Protein AF-A0A6C0JJ81-F1 (afdb_monomer_lite)

Foldseek 3Di:
DDWDWDWDQDPQRKIWTFIFDDDPHDRDWTFAWIAGPQRKIWGTIADPVRHFAAAWIQHPQRKIWGFGWDPDLQPTWTATWIQGPQLKIWGGTDHNNHHQATWIAHNVRHTPDGRHD

Organism: NCBI:txid1070528

pLDDT: mean 82.29, std 10.34, range [52.81, 93.44]

Structure (mmCIF, N/CA/C/O backbone):
data_AF-A0A6C0JJ81-F1
#
_entry.id   AF-A0A6C0JJ81-F1
#
loop_
_atom_site.group_PDB
_atom_site.id
_atom_site.type_symbol
_atom_site.label_atom_id
_atom_site.label_alt_id
_atom_site.label_comp_id
_atom_site.label_asym_id
_atom_site.label_entity_id
_atom_site.label_seq_id
_atom_site.pdbx_PDB_ins_code
_atom_site.Cartn_x
_atom_site.Cartn_y
_atom_site.Cartn_z
_atom_site.occupancy
_atom_site.B_iso_or_equiv
_atom_site.auth_seq_id
_atom_site.auth_comp_id
_atom_site.auth_asym_id
_atom_site.auth_atom_id
_atom_site.pdbx_PDB_model_num
ATOM 1 N N . MET A 1 1 ? -3.811 -13.930 22.647 1.00 56.22 1 MET A N 1
ATOM 2 C CA . MET A 1 1 ? -3.895 -12.787 21.714 1.00 56.22 1 MET A CA 1
ATOM 3 C C . MET A 1 1 ? -5.359 -12.676 21.354 1.00 56.22 1 MET A C 1
ATOM 5 O O . MET A 1 1 ? -5.901 -13.678 20.912 1.00 56.22 1 MET A O 1
ATOM 9 N N . GLU A 1 2 ? -6.011 -11.554 21.639 1.00 66.69 2 GLU A N 1
ATOM 10 C CA . GLU A 1 2 ? -7.440 -11.392 21.353 1.00 66.69 2 GLU A CA 1
ATOM 11 C C . GLU A 1 2 ? -7.582 -10.631 20.033 1.00 66.69 2 GLU A C 1
ATOM 13 O O . GLU A 1 2 ? -7.141 -9.484 19.907 1.00 66.69 2 GLU A O 1
ATOM 18 N N . THR A 1 3 ? -8.136 -11.307 19.032 1.00 67.75 3 THR A N 1
ATOM 19 C CA . THR A 1 3 ? -8.564 -10.716 17.764 1.00 67.75 3 THR A CA 1
ATOM 20 C C . THR A 1 3 ? -10.073 -10.572 17.822 1.00 67.75 3 THR A C 1
ATOM 22 O O . THR A 1 3 ? -10.765 -11.536 18.139 1.00 67.75 3 THR A O 1
ATOM 25 N N . ALA A 1 4 ? -10.574 -9.371 17.558 1.00 79.12 4 ALA A N 1
ATOM 26 C CA . ALA A 1 4 ? -12.006 -9.120 17.489 1.00 79.12 4 ALA A CA 1
ATOM 27 C C . ALA A 1 4 ? -12.360 -8.667 16.081 1.00 79.12 4 ALA A C 1
ATOM 29 O O . ALA A 1 4 ? -11.738 -7.731 15.571 1.00 79.12 4 ALA A O 1
ATOM 30 N N . ASP A 1 5 ? -13.355 -9.309 15.483 1.00 83.06 5 ASP A N 1
ATOM 31 C CA . ASP A 1 5 ? -13.927 -8.872 14.219 1.00 83.06 5 ASP A CA 1
ATOM 32 C C . ASP A 1 5 ? -14.574 -7.497 14.400 1.00 83.06 5 ASP A C 1
ATOM 34 O O . ASP A 1 5 ? -15.204 -7.193 15.419 1.00 83.06 5 ASP A O 1
ATOM 38 N N . VAL A 1 6 ? -14.354 -6.625 13.430 1.00 84.44 6 VAL A N 1
ATOM 39 C CA . VAL A 1 6 ? -14.815 -5.249 13.436 1.00 84.44 6 VAL A CA 1
ATOM 40 C C . VAL A 1 6 ? -15.286 -4.888 12.035 1.00 84.44 6 VAL A C 1
ATOM 42 O O . VAL A 1 6 ? -14.605 -5.137 11.041 1.00 84.44 6 VAL A O 1
ATOM 45 N N . VAL A 1 7 ? -16.475 -4.299 11.976 1.00 87.75 7 VAL A N 1
ATOM 46 C CA . VAL A 1 7 ? -17.021 -3.694 10.767 1.00 87.75 7 VAL A CA 1
ATOM 47 C C . VAL A 1 7 ? -17.188 -2.209 11.052 1.00 87.75 7 VAL A C 1
ATOM 49 O O . VAL A 1 7 ? -17.906 -1.842 11.984 1.00 87.75 7 VAL A O 1
ATOM 52 N N . ILE A 1 8 ? -16.487 -1.363 10.303 1.00 83.75 8 ILE A N 1
ATOM 53 C CA . ILE A 1 8 ? -16.527 0.094 10.450 1.00 83.75 8 ILE A CA 1
ATOM 54 C C . ILE A 1 8 ? -17.169 0.664 9.194 1.00 83.75 8 ILE A C 1
ATOM 56 O O . ILE A 1 8 ? -16.706 0.417 8.084 1.00 83.75 8 ILE A O 1
ATOM 60 N N . ASN A 1 9 ? -18.240 1.430 9.375 1.00 87.50 9 ASN A N 1
ATOM 61 C CA . ASN A 1 9 ? -18.867 2.174 8.294 1.00 87.50 9 ASN A CA 1
ATOM 62 C C . ASN A 1 9 ? -18.404 3.630 8.378 1.00 87.50 9 ASN A C 1
ATOM 64 O O . ASN A 1 9 ? -18.731 4.331 9.339 1.00 87.50 9 ASN A O 1
ATOM 68 N N . CYS A 1 10 ? -17.607 4.060 7.409 1.00 80.44 10 CYS A N 1
ATOM 69 C CA . CYS A 1 10 ? -17.102 5.421 7.344 1.00 80.44 10 CYS A CA 1
ATOM 70 C C . CYS A 1 10 ? -18.182 6.362 6.782 1.00 80.44 10 CYS A C 1
ATOM 72 O O . CYS A 1 10 ? -18.937 5.975 5.892 1.00 80.44 10 CYS A O 1
ATOM 74 N N . PRO A 1 11 ? -18.234 7.629 7.230 1.00 81.44 11 PRO A N 1
ATOM 75 C CA . PRO A 1 11 ? -19.198 8.614 6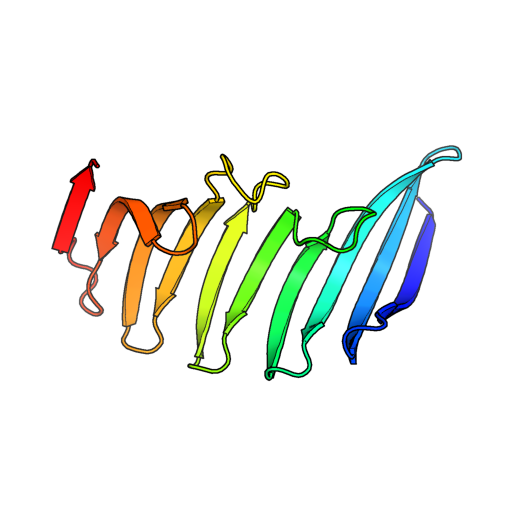.725 1.00 81.44 11 PRO A CA 1
ATOM 76 C C . PRO A 1 11 ? -19.041 8.918 5.225 1.00 81.44 11 PRO A C 1
ATOM 78 O O . PRO A 1 11 ? -19.991 9.366 4.595 1.00 81.44 11 PRO A O 1
ATOM 81 N N . ASP A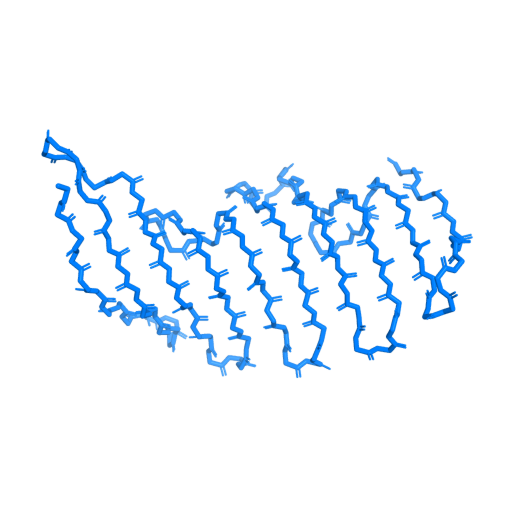 1 12 ? -17.870 8.632 4.652 1.00 77.25 12 ASP A N 1
ATOM 82 C CA . ASP A 1 12 ? -17.589 8.692 3.211 1.00 77.25 12 ASP A CA 1
ATOM 83 C C . ASP A 1 12 ? -18.316 7.590 2.400 1.00 77.25 12 ASP A C 1
ATOM 85 O O . ASP A 1 12 ? -18.311 7.605 1.177 1.00 77.25 12 ASP A O 1
ATOM 89 N N . GLY A 1 13 ? -18.963 6.623 3.066 1.00 83.50 13 GLY A N 1
ATOM 90 C CA . GLY A 1 13 ? -19.608 5.461 2.438 1.00 83.50 13 GLY A CA 1
ATOM 91 C C . GLY A 1 13 ? -18.680 4.255 2.271 1.00 83.50 13 GLY A C 1
ATOM 92 O O . GLY A 1 13 ? -19.093 3.221 1.750 1.00 83.50 13 GLY A O 1
ATOM 93 N N . SER A 1 14 ? -17.432 4.377 2.724 1.00 86.44 14 SER A N 1
ATOM 94 C CA . SER A 1 14 ? -16.453 3.292 2.728 1.00 86.44 14 SER A CA 1
ATOM 95 C C . SER A 1 14 ? -16.731 2.311 3.867 1.00 86.44 14 SER A C 1
ATOM 97 O O . SER A 1 14 ? -16.959 2.719 5.005 1.00 86.44 14 SER A O 1
ATOM 99 N N . ILE A 1 15 ? -16.689 1.013 3.576 1.00 89.62 15 ILE A N 1
ATOM 100 C CA . ILE A 1 15 ? -16.955 -0.054 4.544 1.00 89.62 15 ILE A CA 1
ATOM 101 C C . ILE A 1 15 ? -15.662 -0.817 4.792 1.00 89.62 15 ILE A C 1
ATOM 103 O O . ILE A 1 15 ? -15.098 -1.411 3.876 1.00 89.62 15 ILE A O 1
ATOM 107 N N . PHE A 1 16 ? -15.210 -0.830 6.038 1.00 88.56 16 PHE A N 1
ATOM 108 C CA . PHE A 1 16 ? -14.099 -1.656 6.478 1.00 88.56 16 PHE A CA 1
ATOM 109 C C . PHE A 1 16 ? -14.609 -2.909 7.184 1.00 88.56 16 PHE A C 1
ATOM 111 O O . PHE A 1 16 ? -15.327 -2.807 8.175 1.00 88.56 16 PHE A O 1
ATOM 118 N N . ASN A 1 17 ? -14.172 -4.075 6.720 1.00 90.56 17 ASN A N 1
ATOM 119 C CA . ASN A 1 17 ? -14.411 -5.370 7.338 1.00 90.56 17 ASN A CA 1
ATOM 120 C C . ASN A 1 17 ? -13.073 -6.002 7.711 1.00 90.56 17 ASN A C 1
ATOM 122 O O . ASN A 1 17 ? -12.294 -6.370 6.835 1.00 90.56 17 ASN A O 1
ATOM 126 N N . GLY A 1 18 ? -12.810 -6.193 8.997 1.00 88.19 18 GLY A N 1
ATOM 127 C CA . GLY A 1 18 ? -11.549 -6.785 9.417 1.00 88.19 18 GLY A CA 1
ATOM 128 C C . GLY A 1 18 ? -11.526 -7.231 10.859 1.00 88.19 18 GLY A C 1
ATOM 129 O O . GLY A 1 18 ? -12.554 -7.411 11.501 1.00 88.19 18 GLY A O 1
ATOM 130 N N . SER A 1 19 ? -10.321 -7.386 11.377 1.00 85.88 19 SER A N 1
ATOM 131 C CA . SER A 1 19 ? -10.050 -7.756 12.751 1.00 85.88 19 SER A CA 1
ATOM 132 C C . SER A 1 19 ? -9.123 -6.715 13.370 1.00 85.88 19 SER A C 1
ATOM 134 O O . SER A 1 19 ? -8.114 -6.314 12.787 1.00 85.88 19 SER A O 1
ATOM 136 N N . LYS A 1 20 ? -9.434 -6.291 14.593 1.00 83.00 20 LYS A N 1
ATOM 137 C CA . LYS A 1 20 ? -8.522 -5.488 15.412 1.00 83.00 20 LYS A CA 1
ATOM 138 C C . LYS A 1 20 ? -7.713 -6.402 16.317 1.00 83.00 20 LYS A C 1
ATOM 140 O O . LYS A 1 20 ? -8.263 -7.276 16.994 1.00 83.00 20 LYS A O 1
ATOM 145 N N . LYS A 1 21 ? -6.400 -6.189 16.349 1.00 81.88 21 LYS A N 1
ATOM 146 C CA . LYS A 1 21 ? -5.493 -6.900 17.248 1.00 81.88 21 LYS A CA 1
ATOM 147 C C . LYS A 1 21 ? -5.249 -6.047 18.484 1.00 81.88 21 LYS A C 1
ATOM 149 O O . LYS A 1 21 ? -4.685 -4.955 18.400 1.00 81.88 21 LYS A O 1
ATOM 154 N N . LYS A 1 22 ? -5.654 -6.562 19.644 1.00 70.12 22 LYS A N 1
ATOM 155 C CA . LYS A 1 22 ? -5.401 -5.932 20.944 1.00 70.12 22 LYS A CA 1
ATOM 156 C C . LYS A 1 22 ? -4.247 -6.644 21.649 1.00 70.12 22 LYS A C 1
ATOM 158 O O . LYS A 1 22 ? -4.221 -7.873 21.717 1.00 70.12 22 LYS A O 1
ATOM 163 N N . THR A 1 23 ? -3.302 -5.883 22.199 1.00 59.06 23 THR A N 1
ATOM 164 C CA . THR A 1 23 ? -2.270 -6.404 23.107 1.00 59.06 23 THR A CA 1
ATOM 165 C C . THR A 1 23 ? -2.278 -5.616 24.413 1.00 59.06 23 THR A C 1
ATOM 167 O O . THR A 1 23 ? -2.338 -4.395 24.389 1.00 59.06 23 THR A O 1
ATOM 170 N N . HIS A 1 24 ? -2.281 -6.324 25.546 1.00 65.38 24 HIS A N 1
ATOM 171 C CA . HIS A 1 24 ? -2.097 -5.809 26.915 1.00 65.38 24 HIS A CA 1
ATOM 172 C C . HIS A 1 24 ? -2.698 -4.407 27.209 1.00 65.38 24 HIS A C 1
ATOM 174 O O . HIS A 1 24 ? -2.022 -3.567 27.782 1.00 65.38 24 HIS A O 1
ATOM 180 N N . MET A 1 25 ? -3.968 -4.179 26.830 1.00 63.97 25 MET A N 1
ATOM 181 C CA . MET A 1 25 ? -4.759 -2.924 26.933 1.00 63.97 25 MET A CA 1
ATOM 182 C C . MET A 1 25 ? -4.713 -1.906 25.771 1.00 63.97 25 MET A C 1
ATOM 184 O O . MET A 1 25 ? -5.557 -1.014 25.775 1.00 63.97 25 MET A O 1
ATOM 188 N N . THR A 1 26 ? -3.916 -2.098 24.717 1.00 57.88 26 THR A N 1
ATOM 189 C CA . THR A 1 26 ? -3.863 -1.196 23.543 1.00 57.88 26 THR A CA 1
ATOM 190 C C . THR A 1 26 ? -4.229 -1.928 22.246 1.00 57.88 26 THR A C 1
ATOM 192 O O . THR A 1 26 ? -3.737 -3.029 21.981 1.00 57.88 26 THR A O 1
ATOM 195 N N . ILE A 1 27 ? -5.112 -1.341 21.426 1.00 68.19 27 ILE A N 1
ATOM 196 C CA . ILE A 1 27 ? -5.307 -1.790 20.037 1.00 68.19 27 ILE A CA 1
ATOM 197 C C . ILE A 1 27 ? -4.061 -1.365 19.270 1.00 68.19 27 ILE A C 1
ATOM 199 O O . ILE A 1 27 ? -3.749 -0.182 19.212 1.00 68.19 27 ILE A O 1
ATOM 203 N N . ILE A 1 28 ? -3.321 -2.336 18.743 1.00 72.69 28 ILE A N 1
ATOM 204 C CA . ILE A 1 28 ? -2.038 -2.067 18.086 1.00 72.69 28 ILE A CA 1
ATOM 205 C C . ILE A 1 28 ? -2.166 -1.983 16.571 1.00 72.69 28 ILE A C 1
ATOM 207 O O . ILE A 1 28 ? -1.369 -1.292 15.943 1.00 72.69 28 ILE A O 1
ATOM 211 N N . GLN A 1 29 ? -3.093 -2.739 15.978 1.00 76.81 29 GLN A N 1
ATOM 212 C CA . GLN A 1 29 ? -3.170 -2.924 14.528 1.00 76.81 29 GLN A CA 1
ATOM 213 C C . GLN A 1 29 ? -4.599 -3.282 14.111 1.00 76.81 29 GLN A C 1
ATOM 215 O O . GLN A 1 29 ? -5.262 -4.080 14.787 1.00 76.81 29 GLN A O 1
ATOM 220 N N . TYR A 1 30 ? -5.033 -2.738 12.977 1.00 84.50 30 TYR A N 1
ATOM 221 C CA . TYR A 1 30 ? -6.232 -3.159 12.260 1.00 84.50 30 TYR A CA 1
ATOM 222 C C . TYR A 1 30 ? -5.790 -3.904 11.008 1.00 84.50 30 TYR A C 1
ATOM 224 O O . TYR A 1 30 ? -4.914 -3.427 10.292 1.00 84.50 30 TYR A O 1
ATOM 232 N N . PHE A 1 31 ? -6.364 -5.075 10.760 1.00 87.56 31 PHE A N 1
ATOM 233 C CA . PHE A 1 31 ? -6.111 -5.850 9.552 1.00 87.56 31 PHE A CA 1
ATOM 234 C C . PHE A 1 31 ? -7.441 -6.226 8.918 1.00 87.56 31 PHE A C 1
ATOM 236 O O . PHE A 1 31 ? -8.316 -6.736 9.611 1.00 87.56 31 PHE A O 1
ATOM 243 N N . GLY A 1 32 ? -7.608 -6.004 7.622 1.00 90.62 32 GLY A N 1
ATOM 244 C CA . GLY A 1 32 ? -8.802 -6.445 6.915 1.00 90.62 32 GLY A CA 1
ATOM 245 C C . GLY A 1 32 ? -8.970 -5.786 5.562 1.00 90.62 32 GLY A C 1
ATOM 246 O O . GLY A 1 32 ? -7.995 -5.377 4.939 1.00 90.62 32 GLY A O 1
ATOM 247 N N . ILE A 1 33 ? -10.224 -5.699 5.131 1.00 91.00 33 ILE A N 1
ATOM 248 C CA . ILE A 1 33 ? -10.618 -5.271 3.798 1.00 91.00 33 ILE A CA 1
ATOM 249 C C . ILE A 1 33 ? -11.426 -3.975 3.884 1.00 91.00 33 ILE A C 1
ATOM 251 O O . ILE A 1 33 ? -12.495 -3.953 4.488 1.00 91.00 33 ILE A O 1
ATOM 255 N N . ILE A 1 34 ? -10.947 -2.901 3.260 1.00 89.75 34 ILE A N 1
ATOM 256 C CA . ILE A 1 34 ? -11.700 -1.659 3.050 1.00 89.75 34 ILE A CA 1
ATOM 257 C C . ILE A 1 34 ? -12.298 -1.699 1.649 1.00 89.75 34 ILE A C 1
ATOM 259 O O . ILE A 1 34 ? -11.582 -1.898 0.674 1.00 89.75 34 ILE A O 1
ATOM 263 N N . THR A 1 35 ? -13.605 -1.497 1.538 1.00 90.75 35 THR A N 1
ATOM 264 C CA . THR A 1 35 ? -14.306 -1.309 0.267 1.00 90.75 35 THR A CA 1
ATOM 265 C C . THR A 1 35 ? -14.773 0.134 0.182 1.00 90.75 35 THR A C 1
ATOM 267 O O . THR A 1 35 ? -15.564 0.579 1.012 1.00 90.75 35 THR A O 1
ATOM 270 N N . TRP A 1 36 ? -14.292 0.862 -0.819 1.00 89.81 36 TRP A N 1
ATOM 271 C CA . TRP A 1 36 ? -14.726 2.230 -1.086 1.00 89.81 36 TRP A CA 1
ATOM 272 C C . TRP A 1 36 ? -15.963 2.239 -1.994 1.00 89.81 36 TRP A C 1
ATOM 274 O O . TRP A 1 36 ? -16.114 1.341 -2.828 1.00 89.81 36 TRP A O 1
ATOM 284 N N . PRO A 1 37 ? -16.822 3.271 -1.911 1.00 87.12 37 PRO A N 1
ATOM 285 C CA . PRO A 1 37 ? -17.981 3.415 -2.798 1.00 87.12 37 PRO A CA 1
ATOM 286 C C . PRO A 1 37 ? -17.588 3.598 -4.273 1.00 87.12 37 PRO A C 1
ATOM 288 O O . PRO A 1 37 ? -18.374 3.284 -5.161 1.00 87.12 37 PRO A O 1
ATOM 291 N N . ASP A 1 38 ? -16.354 4.039 -4.537 1.00 85.44 38 ASP A N 1
ATOM 292 C CA . ASP A 1 38 ? -15.743 4.120 -5.873 1.00 85.44 38 ASP A CA 1
ATOM 293 C C . ASP A 1 38 ? -15.456 2.729 -6.491 1.00 85.44 38 ASP A C 1
ATOM 295 O O . ASP A 1 38 ? -15.045 2.615 -7.642 1.00 85.44 38 ASP A O 1
ATOM 299 N N . GLY A 1 39 ? -15.645 1.648 -5.723 1.00 85.19 39 GLY A N 1
ATOM 300 C CA . GLY A 1 39 ? -15.382 0.265 -6.133 1.00 85.19 39 GLY A CA 1
ATOM 301 C C . GLY A 1 39 ? -13.923 -0.173 -5.977 1.00 85.19 39 GLY A C 1
ATOM 302 O O . GLY A 1 39 ? -13.576 -1.299 -6.333 1.00 85.19 39 GLY A O 1
ATOM 303 N N . LYS A 1 40 ? -13.067 0.686 -5.413 1.00 89.69 40 LYS A N 1
ATOM 304 C CA . LYS A 1 40 ? -11.730 0.295 -4.949 1.00 89.69 40 LYS A CA 1
ATOM 305 C C . LYS A 1 40 ? -11.857 -0.629 -3.739 1.00 89.69 40 LYS A C 1
ATOM 307 O O . LYS A 1 40 ? -12.785 -0.495 -2.938 1.00 89.69 40 LYS A O 1
ATOM 312 N N . GLN A 1 41 ? -10.895 -1.527 -3.581 1.00 92.00 41 GLN A N 1
ATOM 313 C CA . GLN A 1 41 ? -10.800 -2.423 -2.432 1.00 92.00 41 GLN A CA 1
ATOM 314 C C . GLN A 1 41 ? -9.364 -2.468 -1.932 1.00 92.00 41 GLN A C 1
ATOM 316 O O . GLN A 1 41 ? -8.441 -2.511 -2.733 1.00 92.00 41 GLN A O 1
ATOM 321 N N . PHE A 1 42 ? -9.152 -2.470 -0.625 1.00 91.94 42 PHE A N 1
ATOM 322 C CA . PHE A 1 42 ? -7.829 -2.607 -0.027 1.00 91.94 42 PHE A CA 1
ATOM 323 C C . PHE A 1 42 ? -7.847 -3.728 0.977 1.00 91.94 42 PHE A C 1
ATOM 325 O O . PHE A 1 42 ? -8.710 -3.734 1.839 1.00 91.94 42 PHE A O 1
ATOM 332 N N . GLU A 1 43 ? -6.887 -4.634 0.887 1.00 92.75 43 GLU A N 1
ATOM 333 C CA . GLU A 1 43 ? -6.707 -5.732 1.823 1.00 92.75 43 GLU A CA 1
ATOM 334 C C . GLU A 1 43 ? -5.347 -5.597 2.506 1.00 92.75 43 GLU A C 1
ATOM 336 O O . GLU A 1 43 ? -4.307 -5.633 1.846 1.00 92.75 43 GLU A O 1
ATOM 341 N N . GLY A 1 44 ? -5.342 -5.448 3.830 1.00 91.25 44 GLY A N 1
ATOM 342 C CA . GLY A 1 44 ? -4.102 -5.379 4.588 1.00 91.25 44 GLY A CA 1
ATOM 343 C C . GLY A 1 44 ? -4.215 -4.729 5.957 1.00 91.25 44 GLY A C 1
ATOM 344 O O . GLY A 1 44 ? -5.282 -4.652 6.565 1.00 91.25 44 GLY A O 1
ATOM 345 N N . GLU A 1 45 ? -3.067 -4.279 6.451 1.00 89.88 45 GLU A N 1
ATOM 346 C CA . GLU A 1 45 ? -2.934 -3.482 7.661 1.00 89.88 45 GLU A CA 1
ATOM 347 C C . GLU A 1 45 ? -3.373 -2.038 7.416 1.00 89.88 45 GLU A C 1
ATOM 349 O O . GLU A 1 45 ? -3.063 -1.443 6.381 1.00 89.88 45 GLU A O 1
ATOM 354 N N . ILE A 1 46 ? -4.053 -1.465 8.405 1.00 85.25 46 ILE A N 1
ATOM 355 C CA . ILE A 1 46 ? -4.668 -0.137 8.356 1.00 85.25 46 ILE A CA 1
ATOM 356 C C . ILE A 1 46 ? -4.322 0.599 9.652 1.00 85.25 46 ILE A C 1
ATOM 358 O O . ILE A 1 46 ? -4.193 -0.009 10.724 1.00 85.25 46 ILE A O 1
ATOM 362 N N . TYR A 1 47 ? -4.151 1.911 9.548 1.00 80.94 47 TYR A N 1
ATOM 363 C CA . TYR A 1 47 ? -3.988 2.801 10.689 1.00 80.94 47 TYR A CA 1
ATOM 364 C C . TYR A 1 47 ? -5.303 2.986 11.459 1.00 80.94 47 TYR A C 1
ATOM 366 O O . TYR A 1 47 ? -6.391 2.715 10.958 1.00 80.94 47 TYR A O 1
ATOM 374 N N . ASP A 1 48 ? -5.210 3.485 12.692 1.00 75.38 48 ASP A N 1
ATOM 375 C CA . ASP A 1 48 ? -6.388 3.798 13.518 1.00 75.38 48 ASP A CA 1
ATOM 376 C C . ASP A 1 48 ? -7.293 4.866 12.878 1.00 75.38 48 ASP A C 1
ATOM 378 O O . ASP A 1 48 ? -8.507 4.835 13.053 1.00 75.38 48 ASP A O 1
ATOM 382 N N . ASN A 1 49 ? -6.713 5.739 12.048 1.00 73.62 49 ASN A N 1
ATOM 383 C CA . ASN A 1 49 ? -7.440 6.746 11.275 1.00 73.62 49 ASN A CA 1
ATOM 384 C C . ASN A 1 49 ? -8.195 6.171 10.055 1.00 73.62 49 ASN A C 1
ATOM 386 O O . ASN A 1 49 ? -8.913 6.897 9.372 1.00 73.62 49 ASN A O 1
ATOM 390 N N . GLY A 1 50 ? -8.040 4.874 9.763 1.00 72.81 50 GLY A N 1
ATOM 391 C CA . GLY A 1 50 ? -8.660 4.214 8.611 1.00 72.81 50 GLY A CA 1
ATOM 392 C C . GLY A 1 50 ? -7.861 4.311 7.307 1.00 72.81 50 GLY A C 1
ATOM 393 O O . GLY A 1 50 ? -8.300 3.766 6.295 1.00 72.81 50 GLY A O 1
ATOM 394 N N . ASP A 1 51 ? -6.694 4.957 7.312 1.00 82.06 51 ASP A N 1
ATOM 395 C CA . ASP A 1 51 ? -5.802 4.994 6.153 1.00 82.06 51 ASP A CA 1
ATOM 396 C C . ASP A 1 51 ? -5.067 3.650 5.972 1.00 82.06 51 ASP A C 1
ATOM 398 O O . ASP A 1 51 ? -4.655 3.026 6.962 1.00 82.06 51 ASP A O 1
ATOM 402 N N . PRO A 1 52 ? -4.893 3.173 4.724 1.00 85.75 52 PRO A N 1
ATOM 403 C CA . PRO A 1 52 ? -4.118 1.971 4.454 1.00 85.75 52 PRO A CA 1
ATOM 404 C C . PRO A 1 52 ? -2.691 2.158 4.971 1.00 85.75 52 PRO A C 1
ATOM 406 O O . PRO A 1 52 ? -2.102 3.222 4.822 1.00 85.75 52 PRO A O 1
ATOM 409 N N . LYS A 1 53 ? -2.138 1.117 5.592 1.00 86.56 53 LYS A N 1
ATOM 410 C CA . LYS A 1 53 ? -0.764 1.104 6.105 1.00 86.56 53 LYS A CA 1
ATOM 411 C C . LYS A 1 53 ? 0.120 0.204 5.273 1.00 86.56 53 LYS A C 1
ATOM 413 O O . LYS A 1 53 ? 1.201 0.589 4.844 1.00 86.56 53 LYS A O 1
ATOM 418 N N . LYS A 1 54 ? -0.316 -1.034 5.067 1.00 89.56 54 LYS A N 1
ATOM 419 C CA . LYS A 1 54 ? 0.443 -2.013 4.296 1.00 89.56 54 LYS A CA 1
ATOM 420 C C . LYS A 1 54 ? -0.475 -3.083 3.760 1.00 89.56 54 LYS A C 1
ATOM 422 O O . LYS A 1 54 ? -1.195 -3.709 4.528 1.00 89.56 54 LYS A O 1
ATOM 427 N N . GLY A 1 55 ? -0.409 -3.333 2.465 1.00 92.44 55 GLY A N 1
ATOM 428 C CA . GLY A 1 55 ? -1.203 -4.368 1.833 1.00 92.44 55 GLY A CA 1
ATOM 429 C C . GLY A 1 55 ? -1.459 -4.084 0.370 1.00 92.44 55 GLY A C 1
ATOM 430 O O . GLY A 1 55 ? -0.726 -3.339 -0.285 1.00 92.44 55 GLY A O 1
ATOM 431 N N . ARG A 1 56 ? -2.538 -4.676 -0.126 1.00 93.44 56 ARG A N 1
ATOM 432 C CA . ARG A 1 56 ? -2.890 -4.679 -1.534 1.00 93.44 56 ARG A CA 1
ATOM 433 C C . ARG A 1 56 ? -4.124 -3.829 -1.791 1.00 93.44 56 ARG A C 1
ATOM 435 O O . ARG A 1 56 ? -5.226 -4.202 -1.402 1.00 93.44 56 ARG A O 1
ATOM 442 N N . MET A 1 57 ? -3.958 -2.719 -2.502 1.00 91.06 57 MET A N 1
ATOM 443 C CA . MET A 1 57 ? -5.054 -1.910 -3.032 1.00 91.06 57 MET A CA 1
ATOM 444 C C . MET A 1 57 ? -5.379 -2.357 -4.449 1.00 91.06 57 MET A C 1
ATOM 446 O O . MET A 1 57 ? -4.557 -2.236 -5.346 1.00 91.06 57 MET A O 1
ATOM 450 N N . THR A 1 58 ? -6.586 -2.854 -4.661 1.00 92.25 58 THR A N 1
ATOM 451 C CA . THR A 1 58 ? -7.160 -3.151 -5.970 1.00 92.25 58 THR A CA 1
ATOM 452 C C . THR A 1 58 ? -8.003 -1.967 -6.429 1.00 92.25 58 THR A C 1
ATOM 454 O O . THR A 1 58 ? -8.923 -1.521 -5.738 1.00 92.25 58 THR A O 1
ATOM 457 N N . PHE A 1 59 ? -7.688 -1.449 -7.608 1.00 90.25 59 PHE A N 1
ATOM 458 C CA . PHE A 1 59 ? -8.410 -0.358 -8.244 1.00 90.25 59 PHE A CA 1
ATOM 459 C C . PHE A 1 59 ? -9.528 -0.892 -9.142 1.00 90.25 59 PHE A C 1
ATOM 461 O O . PHE A 1 59 ? -9.450 -2.004 -9.664 1.00 90.25 59 PHE A O 1
ATOM 468 N N . LEU A 1 60 ? -10.540 -0.059 -9.399 1.00 88.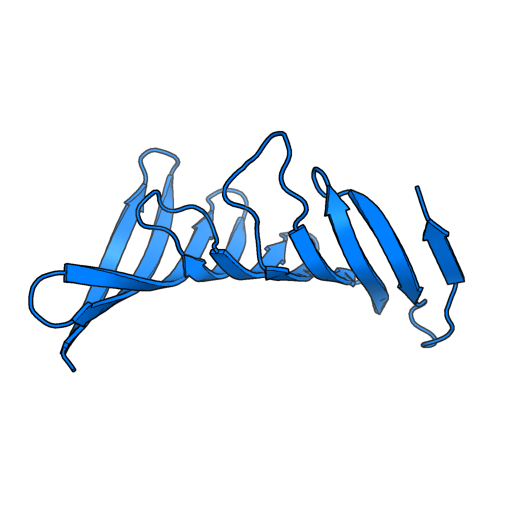81 60 LEU A N 1
ATOM 469 C CA . LEU A 1 60 ? -11.671 -0.396 -10.273 1.00 88.81 60 LEU A CA 1
ATOM 470 C C . LEU A 1 60 ? -11.234 -0.810 -11.693 1.00 88.81 60 LEU A C 1
ATOM 472 O O . LEU A 1 60 ? -11.856 -1.664 -12.322 1.00 88.81 60 LEU A O 1
ATOM 476 N N . ASN A 1 61 ? -10.129 -0.244 -12.184 1.00 85.75 61 ASN A N 1
ATOM 477 C CA . ASN A 1 61 ? -9.559 -0.565 -13.494 1.00 85.75 61 ASN A CA 1
ATOM 478 C C . ASN A 1 61 ? -9.007 -2.005 -13.587 1.00 85.75 61 ASN A C 1
ATOM 480 O O . ASN A 1 61 ? -8.728 -2.486 -14.687 1.00 85.75 61 ASN A O 1
ATOM 484 N N . GLY A 1 62 ? -8.882 -2.710 -12.457 1.00 86.88 62 GLY A N 1
ATOM 485 C CA . GLY A 1 62 ? -8.266 -4.034 -12.337 1.00 86.88 62 GLY A CA 1
ATOM 486 C C . GLY A 1 62 ? -6.763 -3.992 -12.055 1.00 86.88 62 GLY A C 1
ATOM 487 O O . GLY A 1 62 ? -6.147 -5.042 -11.884 1.00 86.88 62 GLY A O 1
ATOM 488 N N . ASP A 1 63 ? -6.180 -2.795 -11.995 1.00 91.19 63 ASP A N 1
ATOM 489 C CA . ASP A 1 63 ? -4.827 -2.589 -11.489 1.00 91.19 63 ASP A CA 1
ATOM 490 C C . ASP A 1 63 ? -4.794 -2.869 -9.983 1.00 91.19 63 ASP A C 1
ATOM 492 O O . ASP A 1 63 ? -5.784 -2.652 -9.278 1.00 91.19 63 ASP A O 1
ATOM 496 N N . TYR A 1 64 ? -3.657 -3.320 -9.466 1.00 92.50 64 TYR A N 1
ATOM 497 C CA . TYR A 1 64 ? -3.461 -3.445 -8.030 1.00 92.50 64 TYR A CA 1
ATOM 498 C C . TYR A 1 64 ? -2.081 -2.962 -7.606 1.00 92.50 64 TYR A C 1
ATOM 500 O O . TYR A 1 64 ? -1.084 -3.219 -8.274 1.00 92.50 64 TYR A O 1
ATOM 508 N N . PHE A 1 65 ? -2.025 -2.281 -6.470 1.00 91.88 65 PHE A N 1
ATOM 509 C CA . PHE A 1 65 ? -0.797 -1.855 -5.821 1.00 91.88 65 PHE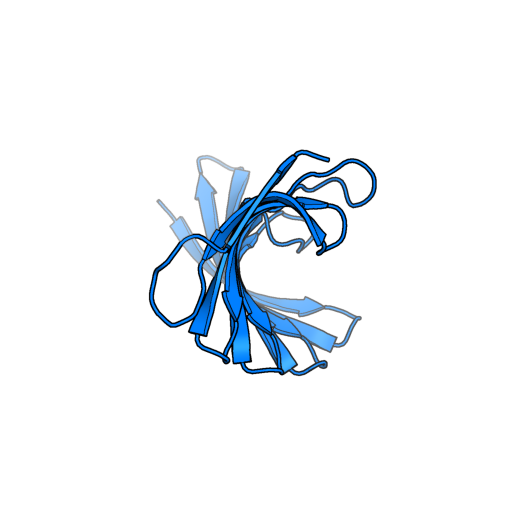 A CA 1
ATOM 510 C C . PHE A 1 65 ? -0.590 -2.670 -4.548 1.00 91.88 65 PHE A C 1
ATOM 512 O O . PHE A 1 65 ? -1.444 -2.662 -3.667 1.00 91.88 65 PHE A O 1
ATOM 519 N N . ASP A 1 66 ? 0.516 -3.399 -4.463 1.00 92.75 66 ASP A N 1
ATOM 520 C CA . ASP A 1 66 ? 0.918 -4.155 -3.278 1.00 92.75 66 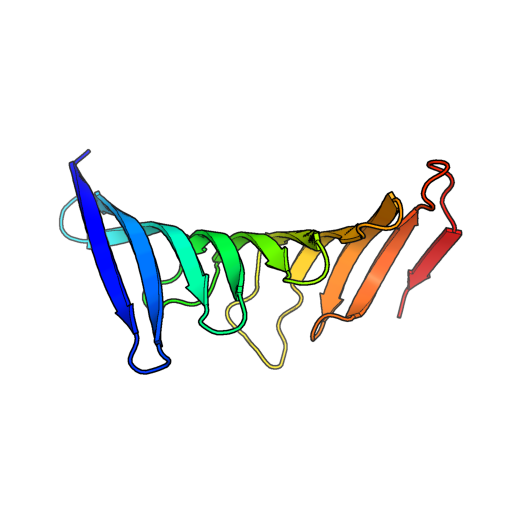ASP A CA 1
ATOM 521 C C . ASP A 1 66 ? 2.138 -3.484 -2.650 1.00 92.75 66 ASP A C 1
ATOM 523 O O . ASP A 1 66 ? 3.196 -3.407 -3.276 1.00 92.75 66 ASP A O 1
ATOM 527 N N . GLY A 1 67 ? 1.982 -2.938 -1.447 1.00 92.00 67 GLY A N 1
ATOM 528 C CA . GLY A 1 67 ? 3.019 -2.098 -0.866 1.00 92.00 67 GLY A CA 1
ATOM 529 C C . GLY A 1 67 ? 2.727 -1.590 0.535 1.00 92.00 67 GLY A C 1
ATOM 530 O O . GLY A 1 67 ? 1.762 -1.982 1.195 1.00 92.00 67 GLY A O 1
ATOM 531 N N . THR A 1 68 ? 3.611 -0.714 0.989 1.00 89.81 68 THR A N 1
ATOM 532 C CA . THR A 1 68 ? 3.473 0.048 2.227 1.00 89.81 68 THR A CA 1
ATOM 533 C C . THR A 1 68 ? 3.072 1.466 1.860 1.00 89.81 68 THR A C 1
ATOM 535 O O . THR A 1 68 ? 3.661 2.058 0.958 1.00 89.81 68 THR A O 1
ATOM 538 N N . TYR A 1 69 ? 2.069 1.983 2.555 1.00 86.75 69 TYR A N 1
ATOM 539 C CA . TYR A 1 69 ? 1.501 3.298 2.322 1.00 86.75 69 TYR A CA 1
ATOM 540 C C . TYR A 1 69 ? 1.970 4.218 3.432 1.00 86.75 69 TYR A C 1
ATOM 542 O O . TYR A 1 69 ? 1.933 3.853 4.613 1.00 86.75 69 TYR A O 1
ATOM 550 N N . SER A 1 70 ? 2.428 5.398 3.050 1.00 81.06 70 SER A N 1
ATOM 551 C CA . SER A 1 70 ? 2.798 6.415 4.020 1.00 81.06 70 SER A CA 1
ATOM 552 C C . SER A 1 70 ? 1.542 7.088 4.575 1.00 81.06 70 SER A C 1
ATOM 554 O O . SER A 1 70 ? 0.652 7.483 3.829 1.00 81.06 70 SER A O 1
ATOM 556 N N . ASP A 1 71 ? 1.492 7.266 5.897 1.00 73.25 71 ASP A N 1
ATOM 557 C CA . ASP A 1 71 ? 0.448 8.050 6.585 1.00 73.25 71 ASP A CA 1
ATOM 558 C C . ASP A 1 71 ? 0.413 9.516 6.098 1.00 73.25 71 ASP A C 1
ATOM 560 O O . ASP A 1 71 ? -0.627 10.175 6.078 1.00 73.25 71 ASP A O 1
ATOM 564 N N . ASP A 1 72 ? 1.556 10.024 5.628 1.00 70.69 72 ASP A N 1
ATOM 565 C CA . ASP A 1 72 ? 1.703 11.408 5.199 1.00 70.69 72 ASP A CA 1
ATOM 566 C C . ASP A 1 72 ? 1.276 11.619 3.734 1.00 70.69 72 ASP A C 1
ATOM 568 O O . ASP A 1 72 ? 2.034 11.391 2.797 1.00 70.69 72 ASP A O 1
ATOM 572 N N . ARG A 1 73 ? 0.057 12.118 3.507 1.00 55.12 73 ARG A N 1
ATOM 573 C CA . ARG A 1 73 ? -0.481 12.356 2.147 1.00 55.12 73 ARG A CA 1
ATOM 574 C C . ARG A 1 73 ? 0.274 13.402 1.303 1.00 55.12 73 ARG A C 1
ATOM 576 O O . ARG A 1 73 ? -0.029 13.530 0.116 1.00 55.12 73 ARG A O 1
ATOM 583 N N . TRP A 1 74 ? 1.195 14.188 1.871 1.00 52.81 74 TRP A N 1
ATOM 584 C CA . TRP A 1 74 ? 1.869 15.302 1.172 1.00 52.81 74 TRP A CA 1
ATOM 585 C C . TRP A 1 74 ? 3.359 15.069 0.910 1.00 52.81 74 TRP A C 1
ATOM 587 O O . TRP A 1 74 ? 3.895 15.489 -0.123 1.00 52.81 74 TRP A O 1
ATOM 597 N N . THR A 1 75 ? 4.035 14.393 1.826 1.00 60.00 75 THR A N 1
ATOM 598 C CA . THR A 1 75 ? 5.458 14.055 1.742 1.00 60.00 75 THR A CA 1
ATOM 599 C C . THR A 1 75 ? 5.703 12.556 1.671 1.00 60.00 75 THR A C 1
ATOM 601 O O . THR A 1 75 ? 6.825 12.153 1.380 1.00 60.00 75 THR A O 1
ATOM 604 N N . GLY A 1 76 ? 4.663 11.748 1.879 1.00 64.50 76 GLY A N 1
ATOM 605 C CA . GLY A 1 76 ? 4.733 10.301 1.853 1.00 64.50 76 GLY A CA 1
ATOM 606 C C . GLY A 1 76 ? 5.141 9.752 0.496 1.00 64.50 76 GLY A C 1
ATOM 607 O O . GLY A 1 76 ? 4.604 10.120 -0.553 1.00 64.50 76 GLY A O 1
ATOM 608 N N . GLU A 1 77 ? 6.103 8.845 0.560 1.00 80.12 77 GLU A N 1
ATOM 609 C CA . GLU A 1 77 ? 6.473 7.942 -0.513 1.00 80.12 77 GLU A CA 1
ATOM 610 C C . GLU A 1 77 ? 5.867 6.579 -0.155 1.00 80.12 77 GLU A C 1
ATOM 612 O O . GLU A 1 77 ? 6.127 6.034 0.921 1.00 80.12 77 GLU A O 1
ATOM 617 N N . ASP A 1 78 ? 5.012 6.051 -1.021 1.00 87.00 78 ASP A N 1
ATOM 618 C CA . ASP A 1 78 ? 4.473 4.701 -0.916 1.00 87.00 78 ASP A CA 1
ATOM 619 C C . ASP A 1 78 ? 5.449 3.744 -1.601 1.00 87.00 78 ASP A C 1
ATOM 621 O O . ASP A 1 78 ? 5.815 3.940 -2.755 1.00 87.00 78 ASP A O 1
ATOM 625 N N . GLU A 1 79 ? 5.887 2.691 -0.926 1.00 89.75 79 GLU A N 1
ATOM 626 C CA . GLU A 1 79 ? 6.850 1.746 -1.496 1.00 89.75 79 GLU A CA 1
ATOM 627 C C . GLU A 1 79 ? 6.154 0.438 -1.829 1.00 89.75 79 GLU A C 1
ATOM 629 O O . GLU A 1 79 ? 5.533 -0.187 -0.964 1.00 89.75 79 GLU A O 1
ATOM 634 N N . GLY A 1 80 ? 6.260 -0.010 -3.076 1.00 91.19 80 GLY A N 1
ATOM 635 C CA . GLY A 1 80 ? 5.579 -1.227 -3.475 1.00 91.19 80 GLY A CA 1
ATOM 636 C C . GLY A 1 80 ? 5.678 -1.583 -4.944 1.00 91.19 80 GLY A C 1
ATOM 637 O O . GLY A 1 80 ? 6.614 -1.232 -5.664 1.00 91.19 80 GLY A O 1
ATOM 638 N N . ILE A 1 81 ? 4.690 -2.360 -5.362 1.00 92.12 81 ILE A N 1
ATOM 639 C CA . ILE A 1 81 ? 4.576 -2.966 -6.673 1.00 92.12 81 ILE A CA 1
ATOM 640 C C . ILE A 1 81 ? 3.198 -2.616 -7.226 1.00 92.12 81 ILE A C 1
ATOM 642 O O . ILE A 1 81 ? 2.188 -3.141 -6.763 1.00 92.12 81 ILE A O 1
ATOM 646 N N . LEU A 1 82 ? 3.154 -1.765 -8.247 1.00 90.88 82 LEU A N 1
ATOM 647 C CA . LEU A 1 82 ? 1.948 -1.502 -9.022 1.00 90.88 82 LEU A CA 1
ATOM 648 C C . LEU A 1 82 ? 1.890 -2.481 -10.189 1.00 90.88 82 LEU A C 1
ATOM 650 O O . LEU A 1 82 ? 2.666 -2.373 -11.134 1.00 90.88 82 LEU A O 1
ATOM 654 N N . GLN A 1 83 ? 0.971 -3.434 -10.136 1.00 91.81 83 GLN A N 1
ATOM 655 C CA . GLN A 1 83 ? 0.661 -4.300 -11.260 1.00 91.81 83 GLN A CA 1
ATOM 656 C C . GLN A 1 83 ? -0.538 -3.733 -12.011 1.00 91.81 83 GLN A C 1
ATOM 658 O O . GLN A 1 83 ? -1.651 -3.665 -11.485 1.00 91.81 83 GLN A O 1
ATOM 663 N N . CYS A 1 84 ? -0.316 -3.377 -13.265 1.00 90.19 84 CYS A N 1
ATOM 664 C CA . CYS A 1 84 ? -1.377 -2.964 -14.154 1.00 90.19 84 CYS A CA 1
ATOM 665 C C . CYS A 1 84 ? -2.093 -4.178 -14.750 1.00 90.19 84 CYS A C 1
ATOM 667 O O . CYS A 1 84 ? -1.479 -5.212 -15.036 1.00 90.19 84 CYS A O 1
ATOM 669 N N . LYS A 1 85 ? -3.392 -4.029 -15.022 1.00 89.50 85 LYS A N 1
ATOM 670 C CA . LYS A 1 85 ? -4.207 -5.046 -15.708 1.00 89.50 85 LYS A CA 1
ATOM 671 C C . LYS A 1 85 ? -3.645 -5.419 -17.084 1.00 89.50 85 LYS A C 1
ATOM 673 O O . LYS A 1 85 ? -3.837 -6.538 -17.548 1.00 89.50 85 LYS A O 1
ATOM 678 N N . ASN A 1 86 ? -2.947 -4.484 -17.722 1.00 86.19 86 ASN A N 1
ATOM 679 C CA . ASN A 1 86 ? -2.310 -4.667 -19.023 1.00 86.19 86 ASN A CA 1
ATOM 680 C C . ASN A 1 86 ? -1.084 -5.611 -18.981 1.00 86.19 86 ASN A C 1
ATOM 682 O O . ASN A 1 86 ? -0.575 -6.004 -20.024 1.00 86.19 86 ASN A O 1
ATOM 686 N N . GLY A 1 87 ? -0.631 -6.007 -17.783 1.00 86.25 87 GLY A N 1
ATOM 687 C CA . GLY A 1 87 ? 0.535 -6.867 -17.556 1.00 86.25 87 GLY A CA 1
ATOM 688 C C . GLY A 1 87 ? 1.796 -6.094 -17.166 1.00 86.25 87 GLY A C 1
ATOM 689 O O . GLY A 1 87 ? 2.720 -6.682 -16.608 1.00 86.25 87 GLY A O 1
ATOM 690 N N . ASP A 1 88 ? 1.810 -4.779 -17.378 1.00 89.38 88 ASP A N 1
ATOM 691 C CA . ASP A 1 88 ? 2.885 -3.899 -16.926 1.00 89.38 88 ASP A CA 1
ATOM 692 C C . ASP A 1 88 ? 2.988 -3.897 -15.396 1.00 89.38 88 ASP A C 1
ATOM 694 O O . ASP A 1 88 ? 1.984 -3.922 -14.684 1.00 89.38 88 ASP A O 1
ATOM 698 N N . LYS A 1 89 ? 4.210 -3.871 -14.876 1.00 90.94 89 LYS A N 1
ATOM 699 C CA . LYS A 1 89 ? 4.512 -3.912 -13.448 1.00 90.94 89 LYS A CA 1
ATOM 700 C C . LYS A 1 89 ? 5.507 -2.817 -13.115 1.00 90.94 89 LYS A C 1
ATOM 702 O O . LYS A 1 89 ? 6.557 -2.730 -13.727 1.00 90.94 89 LYS A O 1
ATOM 707 N N . GLN A 1 90 ? 5.228 -2.000 -12.118 1.00 90.25 90 GLN A N 1
ATOM 708 C CA . GLN A 1 90 ? 6.115 -0.928 -11.679 1.00 90.25 90 GLN A CA 1
ATOM 709 C C . GLN A 1 90 ? 6.535 -1.228 -10.247 1.00 90.25 90 GLN A C 1
ATOM 711 O O . GLN A 1 90 ? 5.682 -1.510 -9.411 1.00 90.25 90 GLN A O 1
ATOM 716 N N . VAL A 1 91 ? 7.833 -1.225 -9.967 1.00 91.25 91 VAL A N 1
ATOM 717 C CA . VAL A 1 91 ? 8.380 -1.572 -8.651 1.00 91.25 91 VAL A CA 1
ATOM 718 C C . VAL A 1 91 ? 9.231 -0.423 -8.156 1.00 91.25 91 VAL A C 1
ATOM 720 O O . VAL A 1 91 ? 10.187 -0.056 -8.834 1.00 91.25 91 VAL A O 1
ATOM 723 N N . GLY A 1 92 ? 8.914 0.098 -6.975 1.00 90.19 92 GLY A N 1
ATOM 724 C CA . GLY A 1 92 ? 9.685 1.166 -6.357 1.00 90.19 92 GLY A CA 1
ATOM 725 C C . GLY A 1 92 ? 8.852 2.060 -5.449 1.00 90.19 92 GLY A C 1
ATOM 726 O O . GLY A 1 92 ? 7.873 1.613 -4.848 1.00 90.19 92 GLY A O 1
ATOM 727 N N . LYS A 1 93 ? 9.266 3.318 -5.353 1.00 89.38 93 LYS A N 1
ATOM 728 C CA . LYS A 1 93 ? 8.630 4.387 -4.599 1.00 89.38 93 LYS A CA 1
ATOM 729 C C . LYS A 1 93 ? 7.655 5.163 -5.467 1.00 89.38 93 LYS A C 1
ATOM 731 O O . LYS A 1 93 ? 7.987 5.599 -6.570 1.00 89.38 93 LYS A O 1
ATOM 736 N N . PHE A 1 94 ? 6.472 5.395 -4.932 1.00 86.81 94 PHE A N 1
ATOM 737 C CA . PHE A 1 94 ? 5.374 6.101 -5.555 1.00 86.81 94 PHE A CA 1
ATOM 738 C C . PHE A 1 94 ? 5.047 7.327 -4.718 1.00 86.81 94 PHE A C 1
ATOM 740 O O . PHE A 1 94 ? 4.879 7.241 -3.509 1.00 86.81 94 PHE A O 1
ATOM 747 N N . ARG A 1 95 ? 4.923 8.482 -5.357 1.00 84.25 95 ARG A N 1
ATOM 748 C CA . ARG A 1 95 ? 4.490 9.716 -4.712 1.00 84.25 95 ARG A CA 1
ATOM 749 C C . ARG A 1 95 ? 3.223 10.199 -5.389 1.00 84.25 95 ARG A C 1
ATOM 751 O O . ARG A 1 95 ? 3.193 10.382 -6.606 1.00 84.25 95 ARG A O 1
ATOM 758 N N . MET A 1 96 ? 2.156 10.381 -4.611 1.00 76.19 96 MET A N 1
ATOM 759 C CA . MET A 1 96 ? 0.836 10.773 -5.131 1.00 76.19 96 MET A CA 1
ATOM 760 C C . MET A 1 96 ? 0.362 9.867 -6.290 1.00 76.19 96 MET A C 1
ATOM 762 O O . MET A 1 96 ? -0.190 10.346 -7.281 1.00 76.19 96 MET A O 1
ATOM 766 N N . GLY A 1 97 ? 0.637 8.560 -6.199 1.00 75.88 97 GLY A N 1
ATOM 767 C CA . GLY A 1 97 ? 0.283 7.570 -7.223 1.00 75.88 97 GLY A CA 1
ATOM 768 C C . GLY A 1 97 ? 1.189 7.522 -8.461 1.00 75.88 97 GLY A C 1
ATOM 769 O O . GLY A 1 97 ? 0.918 6.737 -9.366 1.00 75.88 97 GLY A O 1
ATOM 770 N N . ASN A 1 98 ? 2.262 8.316 -8.519 1.00 80.44 98 ASN A N 1
ATOM 771 C CA . ASN A 1 98 ? 3.231 8.296 -9.617 1.00 80.44 98 ASN A CA 1
ATOM 772 C C . ASN A 1 98 ? 4.545 7.670 -9.154 1.00 80.44 98 ASN A C 1
ATOM 774 O O . ASN A 1 98 ? 5.030 8.015 -8.083 1.00 80.44 98 ASN A O 1
ATOM 778 N N . LEU A 1 99 ? 5.137 6.780 -9.954 1.00 84.00 99 LEU A N 1
ATOM 779 C CA . LEU A 1 99 ? 6.457 6.211 -9.663 1.00 84.00 99 LEU A CA 1
ATOM 780 C C . LEU A 1 99 ? 7.516 7.329 -9.686 1.00 84.00 99 LEU A C 1
ATOM 782 O O . LEU A 1 99 ? 7.740 7.930 -10.737 1.00 84.00 99 LEU A O 1
ATOM 786 N N . CYS A 1 100 ? 8.143 7.598 -8.541 1.00 84.88 100 CYS A N 1
ATOM 787 C CA . CYS A 1 100 ? 9.246 8.553 -8.406 1.00 84.88 100 CYS A CA 1
ATOM 788 C C . CYS A 1 100 ? 10.611 7.873 -8.500 1.00 84.88 100 CYS A C 1
ATOM 790 O O . CYS A 1 100 ? 11.503 8.403 -9.146 1.00 84.88 100 CYS A O 1
ATOM 792 N N . ASP A 1 101 ? 10.769 6.704 -7.883 1.00 87.25 101 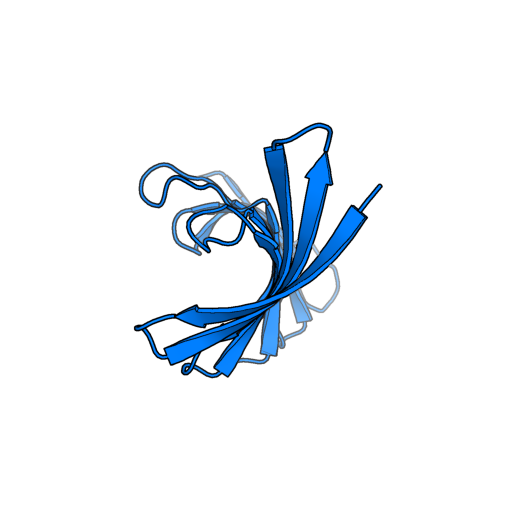ASP A N 1
ATOM 793 C CA . ASP A 1 101 ? 12.037 5.976 -7.892 1.00 87.25 101 ASP A CA 1
ATOM 794 C C . ASP A 1 101 ? 11.759 4.494 -8.092 1.00 87.25 101 ASP A C 1
ATOM 796 O O . ASP A 1 101 ? 11.051 3.895 -7.291 1.00 87.25 101 ASP A O 1
ATOM 800 N N . GLY A 1 102 ? 12.250 3.887 -9.168 1.00 87.44 102 GLY A N 1
ATOM 801 C CA . GLY A 1 102 ? 12.041 2.462 -9.377 1.00 87.44 102 GLY A CA 1
ATOM 802 C C . GLY A 1 102 ? 12.240 1.976 -10.799 1.00 87.44 102 GLY A C 1
ATOM 803 O O . GLY A 1 102 ? 12.821 2.642 -11.650 1.00 87.44 102 GLY A O 1
ATOM 804 N N . ILE A 1 103 ? 11.749 0.769 -11.055 1.00 87.00 103 ILE A N 1
ATOM 805 C CA . ILE A 1 103 ? 11.873 0.087 -12.341 1.00 87.00 103 ILE A CA 1
ATOM 806 C C . ILE A 1 103 ? 10.480 -0.270 -12.838 1.00 87.00 103 ILE A C 1
ATOM 808 O O . ILE A 1 103 ? 9.689 -0.904 -12.131 1.00 87.00 103 ILE A O 1
ATOM 812 N N . LYS A 1 104 ? 10.197 0.103 -14.084 1.00 87.25 104 LYS A N 1
ATOM 813 C CA . LYS A 1 104 ? 9.024 -0.376 -14.811 1.00 87.25 104 LYS A CA 1
ATOM 814 C C . LYS A 1 104 ? 9.385 -1.650 -15.565 1.00 87.25 104 LYS A C 1
ATOM 816 O O . LYS A 1 104 ? 10.463 -1.756 -16.135 1.00 87.25 104 LYS A O 1
ATOM 821 N N . TYR A 1 105 ? 8.484 -2.613 -15.564 1.00 87.81 105 TYR A N 1
ATOM 822 C CA . TYR A 1 105 ? 8.558 -3.881 -16.268 1.00 87.81 105 TYR A CA 1
ATOM 823 C C . TYR A 1 105 ? 7.355 -3.962 -17.196 1.00 87.81 105 TYR A C 1
ATOM 825 O O . TYR A 1 105 ? 6.224 -3.728 -16.773 1.00 87.81 105 TYR A O 1
ATOM 833 N N . PHE A 1 106 ? 7.583 -4.329 -18.446 1.00 86.75 106 PHE A N 1
ATOM 834 C CA . PHE A 1 106 ? 6.504 -4.600 -19.384 1.00 86.75 106 PHE A CA 1
ATOM 835 C C . PHE A 1 106 ? 5.809 -5.926 -19.080 1.00 86.75 106 PHE A C 1
ATOM 837 O O . PHE A 1 106 ? 6.362 -6.786 -18.393 1.00 86.75 106 PHE A O 1
ATOM 844 N N . ALA A 1 107 ? 4.643 -6.143 -19.691 1.00 85.62 107 ALA A N 1
ATOM 845 C CA . ALA A 1 107 ? 3.953 -7.437 -19.681 1.00 85.62 107 ALA A CA 1
ATOM 846 C C . ALA A 1 107 ? 4.830 -8.625 -20.146 1.00 85.62 107 ALA A C 1
ATOM 848 O O . ALA A 1 107 ? 4.604 -9.755 -19.722 1.00 85.62 107 ALA A O 1
ATOM 849 N N . ASP A 1 108 ? 5.858 -8.375 -20.969 1.00 83.69 108 ASP A N 1
ATOM 850 C CA . ASP A 1 108 ? 6.861 -9.370 -21.402 1.00 83.69 108 ASP A CA 1
ATOM 851 C C . ASP A 1 108 ? 7.909 -9.700 -20.311 1.00 83.69 108 ASP A C 1
ATOM 853 O O . ASP A 1 108 ? 8.777 -10.546 -20.499 1.00 83.69 108 ASP A O 1
ATOM 857 N N . GLY A 1 109 ? 7.875 -9.014 -19.163 1.00 79.81 109 GLY A N 1
ATOM 858 C CA . GLY A 1 109 ? 8.834 -9.165 -18.064 1.00 79.81 109 GLY A CA 1
ATOM 859 C C . GLY A 1 109 ? 10.160 -8.426 -18.270 1.00 79.81 109 GLY A C 1
ATOM 860 O O . GLY A 1 109 ? 11.019 -8.450 -17.387 1.00 79.81 109 GLY A O 1
ATOM 861 N N . ARG A 1 110 ? 10.341 -7.743 -19.407 1.00 84.56 110 ARG A N 1
ATOM 862 C CA . ARG A 1 110 ? 11.514 -6.897 -19.658 1.00 84.56 110 ARG A CA 1
ATOM 863 C C . ARG A 1 110 ? 11.416 -5.589 -18.874 1.00 84.56 110 ARG A C 1
ATOM 865 O O . ARG A 1 110 ? 10.336 -4.996 -18.869 1.00 84.56 110 ARG A O 1
ATOM 872 N N . PRO A 1 111 ? 12.510 -5.113 -18.258 1.00 82.75 111 PRO A N 1
ATOM 873 C CA . PRO A 1 111 ? 12.541 -3.769 -17.702 1.00 82.75 111 PRO A CA 1
ATOM 874 C C . PRO A 1 111 ? 12.449 -2.740 -18.842 1.00 82.75 111 PRO A C 1
ATOM 876 O O . PRO A 1 111 ? 13.177 -2.849 -19.827 1.00 82.75 111 PRO A O 1
ATOM 879 N N . ASP A 1 112 ? 11.527 -1.790 -18.707 1.00 75.62 112 ASP A N 1
ATOM 880 C CA . ASP A 1 112 ? 11.304 -0.660 -19.615 1.00 75.62 112 ASP A CA 1
ATOM 881 C C . ASP A 1 112 ? 12.351 0.430 -19.375 1.00 75.62 112 ASP A C 1
ATOM 883 O O . ASP A 1 112 ? 13.181 0.707 -20.235 1.00 75.62 112 ASP A O 1
ATOM 887 N N . GLU A 1 113 ? 12.377 0.976 -18.158 1.00 67.50 113 GLU A N 1
ATOM 888 C CA . GLU A 1 113 ? 13.301 2.037 -17.772 1.00 67.50 113 GLU A CA 1
ATOM 889 C C . GLU A 1 113 ? 13.464 2.099 -16.246 1.00 67.50 113 GLU A C 1
ATOM 891 O O . GLU A 1 113 ? 12.554 1.749 -15.481 1.00 67.50 113 GLU A O 1
ATOM 896 N N . LEU A 1 114 ? 14.646 2.548 -15.812 1.00 62.44 114 LEU A N 1
ATOM 897 C CA . LEU A 1 114 ? 14.911 2.946 -14.432 1.00 62.44 114 LEU A CA 1
ATOM 898 C C . LEU A 1 114 ? 14.429 4.393 -14.296 1.00 62.44 114 LEU A C 1
ATOM 900 O O . LEU A 1 114 ? 15.051 5.309 -14.831 1.00 62.44 114 LEU A O 1
ATOM 904 N N . VAL A 1 115 ? 13.296 4.594 -13.632 1.00 61.19 115 VAL A N 1
ATOM 905 C CA . VAL A 1 115 ? 12.772 5.931 -13.358 1.00 61.19 115 VAL A CA 1
ATOM 906 C C . VAL A 1 115 ? 13.443 6.411 -12.079 1.00 61.19 115 VAL A C 1
ATOM 908 O O . VAL A 1 115 ? 13.083 5.967 -10.996 1.00 61.19 115 VAL A O 1
ATOM 911 N N . LEU A 1 116 ? 14.456 7.263 -12.226 1.00 55.59 116 LEU A N 1
ATOM 912 C CA . LEU A 1 116 ? 15.055 8.059 -11.152 1.00 55.59 116 LEU A CA 1
ATOM 913 C C . LEU A 1 116 ? 14.571 9.496 -11.350 1.00 55.59 116 LEU A C 1
ATOM 915 O O . LEU A 1 116 ? 14.923 10.107 -12.363 1.00 55.59 116 LEU A O 1
ATOM 919 N N . TYR A 1 117 ? 13.753 10.007 -10.431 1.00 53.38 117 TYR A N 1
ATOM 920 C CA . TYR A 1 117 ? 13.235 11.379 -10.473 1.00 53.38 117 TYR A CA 1
ATOM 921 C C . TYR A 1 117 ? 13.784 12.249 -9.342 1.00 53.38 117 TYR A C 1
ATOM 923 O O . TYR A 1 117 ? 13.890 11.751 -8.200 1.00 53.38 117 TYR A O 1
#

Radius of gyration: 15.88 Å; chains: 1; bounding box: 35×28×48 Å

Sequence (117 aa):
METADVVINCPDGSIFNGSKKKTHMTIIQYFGIITWPDGKQFEGEIYDNGDPKKGRMTFLNGDYFDGTYSDDRWTGEDEGILQCKNGDKQVGKFRMGNLCDGIKYFADGRPDELVLY

Secondary structure (DSSP, 8-state):
-EEEEEEEE-TTS-EEEEEEEEETTEEEEEEEEEE-TTS-EEEEEE-TTS-EEEEEEEPTTS-EEEEE--S-TTTPPEEEEEE-TTS-EEEEEEETTEEEEEEEE-TTS-EEEEEE-